Protein AF-A0A848WFW6-F1 (afdb_monomer)

Structure (mmCIF, N/CA/C/O backbone):
data_AF-A0A848WFW6-F1
#
_entry.id   AF-A0A848WFW6-F1
#
loop_
_atom_site.group_PDB
_atom_site.id
_atom_site.type_symbol
_atom_site.label_atom_id
_atom_site.label_alt_id
_atom_site.label_comp_id
_atom_site.label_asym_id
_atom_site.label_entity_id
_atom_site.label_seq_id
_atom_site.pdbx_PDB_ins_code
_atom_site.Cartn_x
_atom_site.Cartn_y
_atom_site.Cartn_z
_atom_site.occupancy
_atom_site.B_iso_or_equiv
_atom_site.auth_seq_id
_atom_site.auth_comp_id
_atom_site.auth_asym_id
_atom_site.auth_atom_id
_atom_site.pdbx_PDB_model_num
ATOM 1 N N . MET A 1 1 ? -25.676 6.580 24.925 1.00 74.38 1 MET A N 1
ATOM 2 C CA . MET A 1 1 ? -24.426 5.861 25.269 1.00 74.38 1 MET A CA 1
ATOM 3 C C . MET A 1 1 ? -23.282 6.537 24.522 1.00 74.38 1 MET A C 1
ATOM 5 O O . MET A 1 1 ? -23.471 6.829 23.349 1.00 74.38 1 MET A O 1
ATOM 9 N N . LYS A 1 2 ? -22.159 6.872 25.173 1.00 85.88 2 LYS A N 1
ATOM 10 C CA . LYS A 1 2 ? -20.973 7.417 24.480 1.00 85.88 2 LYS A CA 1
ATOM 11 C C . LYS A 1 2 ? -20.127 6.254 23.963 1.00 85.88 2 LYS A C 1
ATOM 13 O O . LYS A 1 2 ? -19.968 5.275 24.688 1.00 85.88 2 LYS A O 1
ATOM 18 N N . ALA A 1 3 ? -19.602 6.363 22.743 1.00 88.00 3 ALA A N 1
ATOM 19 C CA . ALA A 1 3 ? -18.665 5.372 22.222 1.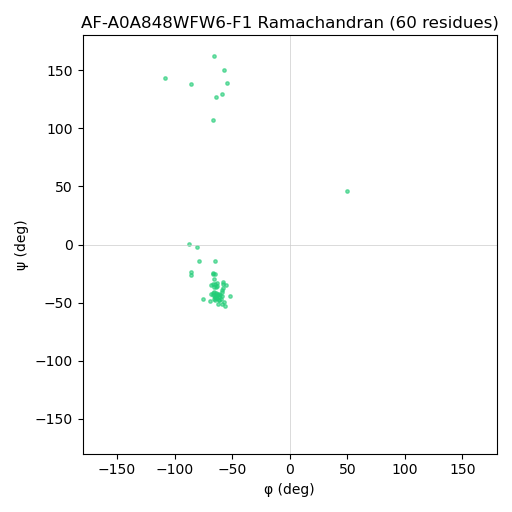00 88.00 3 ALA A CA 1
ATOM 20 C C . ALA A 1 3 ? -17.431 5.296 23.149 1.00 88.00 3 ALA A C 1
ATOM 22 O O . ALA A 1 3 ? -16.877 6.348 23.488 1.00 88.00 3 ALA A O 1
ATOM 23 N N . PRO A 1 4 ? -17.011 4.095 23.589 1.00 96.25 4 PRO A N 1
ATOM 24 C CA . PRO A 1 4 ? -15.788 3.923 24.363 1.00 96.25 4 PRO A CA 1
ATOM 25 C C . PRO A 1 4 ? -14.571 4.515 23.640 1.00 96.25 4 PRO A C 1
ATOM 27 O O . PRO A 1 4 ? -14.426 4.354 22.431 1.00 96.25 4 PRO A O 1
ATOM 30 N N . TRP A 1 5 ? -13.676 5.183 24.375 1.00 97.31 5 TRP A N 1
ATOM 31 C CA . TRP A 1 5 ? -12.542 5.918 23.791 1.00 97.31 5 TRP A CA 1
ATOM 32 C C . TRP A 1 5 ? -11.613 5.039 22.936 1.00 97.31 5 TRP A C 1
ATOM 34 O O . TRP A 1 5 ? -11.100 5.493 21.917 1.00 97.31 5 TRP A O 1
ATOM 44 N N . HIS A 1 6 ? -11.430 3.769 23.312 1.00 96.25 6 HIS A N 1
ATOM 45 C CA . HIS A 1 6 ? -10.565 2.841 22.584 1.00 96.25 6 HIS A CA 1
ATOM 46 C C . HIS A 1 6 ? -11.112 2.506 21.191 1.00 96.25 6 HIS A C 1
ATOM 48 O O . HIS A 1 6 ? -10.320 2.212 20.302 1.00 96.25 6 HIS A O 1
ATOM 54 N N . LEU A 1 7 ? -12.430 2.609 20.959 1.00 97.06 7 LEU A N 1
ATOM 55 C CA . LEU A 1 7 ? -12.995 2.421 19.619 1.00 97.06 7 LEU A CA 1
ATOM 56 C C . LEU A 1 7 ? -12.521 3.503 18.649 1.00 97.06 7 LEU A C 1
ATOM 58 O O . LEU A 1 7 ? -12.303 3.210 17.480 1.00 97.06 7 LEU A O 1
ATOM 62 N N . TRP A 1 8 ? -12.315 4.731 19.126 1.00 97.06 8 TRP A N 1
ATOM 63 C CA . TRP A 1 8 ? -11.754 5.799 18.300 1.00 97.06 8 TRP A CA 1
ATOM 64 C C . TRP A 1 8 ? -10.294 5.536 17.959 1.00 97.06 8 TRP A C 1
ATOM 66 O O . TRP A 1 8 ? -9.897 5.710 16.813 1.00 97.06 8 TRP A O 1
ATOM 76 N N . VAL A 1 9 ? -9.509 5.075 18.934 1.00 98.19 9 VAL A N 1
ATOM 77 C CA . VAL A 1 9 ? -8.100 4.736 18.706 1.00 98.19 9 VAL A CA 1
ATOM 78 C C . VAL A 1 9 ? -7.980 3.596 17.702 1.00 98.19 9 VAL A C 1
ATOM 80 O O . VAL A 1 9 ? -7.282 3.741 16.704 1.00 98.19 9 VAL A O 1
ATOM 83 N N . VAL A 1 10 ? -8.706 2.497 17.917 1.00 98.19 10 VAL A N 1
ATOM 84 C CA . VAL A 1 10 ? -8.724 1.364 16.983 1.00 98.19 10 VAL A CA 1
ATOM 85 C C . VAL A 1 10 ? -9.228 1.811 15.613 1.00 98.19 10 VAL A C 1
ATOM 87 O O . VAL A 1 10 ? -8.568 1.544 14.619 1.00 98.19 10 VAL A O 1
ATOM 90 N N . GLY A 1 11 ? -10.331 2.561 15.551 1.00 97.81 11 GLY A N 1
ATOM 91 C CA . GLY A 1 11 ? -10.900 3.037 14.291 1.00 97.81 11 GLY A CA 1
ATOM 92 C C . GLY A 1 11 ? -9.935 3.901 13.479 1.00 97.81 11 GLY A C 1
ATOM 93 O O . GLY A 1 11 ? -9.791 3.682 12.280 1.00 97.81 11 GLY A O 1
ATOM 94 N N . ILE A 1 12 ? -9.229 4.838 14.120 1.00 98.25 12 ILE A N 1
ATOM 95 C CA . ILE A 1 12 ? -8.233 5.683 13.445 1.00 9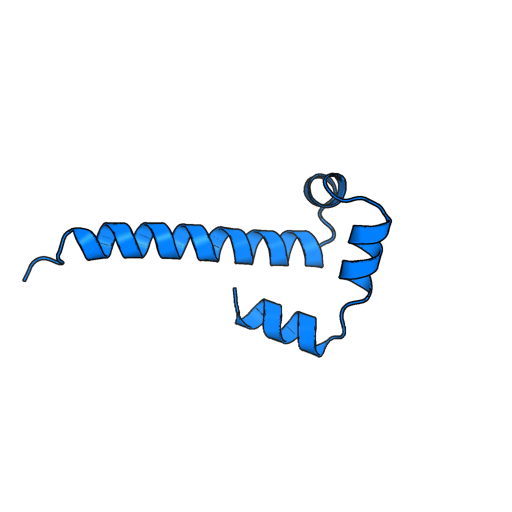8.25 12 ILE A CA 1
ATOM 96 C C . ILE A 1 12 ? -7.052 4.841 12.965 1.00 98.25 12 ILE A C 1
ATOM 98 O O . ILE A 1 12 ? -6.648 4.972 11.814 1.00 98.25 12 ILE A O 1
ATOM 102 N N . LEU A 1 13 ? -6.511 3.964 13.815 1.00 98.44 13 LEU A N 1
ATOM 103 C CA . LEU A 1 13 ? -5.375 3.118 13.440 1.00 98.44 13 LEU A CA 1
ATOM 104 C C . LEU A 1 13 ? -5.728 2.186 12.278 1.00 98.44 13 LEU A C 1
ATOM 106 O O . LEU A 1 13 ? -4.956 2.071 11.330 1.00 98.44 13 LEU A O 1
ATOM 110 N N . THR A 1 14 ? -6.911 1.574 12.312 1.00 97.50 14 THR A N 1
ATOM 111 C CA . THR A 1 14 ? -7.411 0.730 11.224 1.00 97.50 14 THR A CA 1
ATOM 112 C C . THR A 1 14 ? -7.636 1.538 9.948 1.00 97.50 14 THR A C 1
ATOM 114 O O . THR A 1 14 ? -7.244 1.080 8.878 1.00 97.50 14 THR A O 1
ATOM 117 N N . LEU A 1 15 ? -8.218 2.738 10.031 1.00 97.56 15 LEU A N 1
ATOM 118 C CA . LEU A 1 15 ? -8.424 3.599 8.863 1.00 97.56 15 LEU A CA 1
ATOM 119 C C . LEU A 1 15 ? -7.094 3.995 8.218 1.00 97.56 15 LEU A C 1
ATOM 121 O O . LEU A 1 15 ? -6.954 3.916 7.002 1.00 97.56 15 LEU A O 1
ATOM 125 N N . VAL A 1 16 ? -6.114 4.389 9.030 1.00 98.12 16 VAL A N 1
ATOM 126 C CA . VAL A 1 16 ? -4.776 4.754 8.554 1.00 98.12 16 VAL A CA 1
ATOM 127 C C . VAL A 1 16 ? -4.087 3.552 7.907 1.00 98.12 16 VAL A C 1
ATOM 129 O O . VAL A 1 16 ? -3.557 3.682 6.809 1.00 98.12 16 VAL A O 1
ATOM 132 N N . TRP A 1 17 ? -4.138 2.378 8.542 1.00 97.06 17 TRP A N 1
ATOM 133 C CA . TRP A 1 17 ? -3.539 1.151 8.009 1.00 97.06 17 TRP A CA 1
ATOM 134 C C . TRP A 1 17 ? -4.107 0.768 6.637 1.00 97.06 17 TRP A C 1
ATOM 136 O O . TRP A 1 17 ? -3.346 0.582 5.689 1.00 97.06 17 TRP A O 1
ATOM 146 N N . ASN A 1 18 ? -5.436 0.700 6.507 1.00 96.44 18 ASN A N 1
ATOM 147 C CA . ASN A 1 18 ? -6.067 0.365 5.226 1.00 96.44 18 ASN A CA 1
ATOM 148 C C . ASN A 1 18 ? -5.864 1.481 4.192 1.00 96.44 18 ASN A C 1
ATOM 150 O O . ASN A 1 18 ? -5.628 1.202 3.023 1.00 96.44 18 ASN A O 1
ATOM 154 N N . GLY A 1 19 ? -5.846 2.747 4.625 1.00 98.06 19 GLY A N 1
ATOM 155 C CA . GLY A 1 19 ? -5.535 3.884 3.759 1.00 98.06 19 GLY A CA 1
ATOM 156 C C . GLY A 1 19 ? -4.151 3.790 3.112 1.00 98.06 19 GLY A C 1
ATOM 157 O O . GLY A 1 19 ? -4.013 4.104 1.931 1.00 98.06 19 GLY A O 1
ATOM 158 N N . PHE A 1 20 ? -3.139 3.308 3.843 1.00 97.75 20 PHE A N 1
ATOM 159 C CA . PHE A 1 20 ? -1.824 3.031 3.261 1.00 97.75 20 PHE A CA 1
ATOM 160 C C . PHE A 1 20 ? -1.878 1.914 2.216 1.00 97.75 20 PHE A C 1
ATOM 162 O O . PHE A 1 20 ? -1.327 2.092 1.134 1.00 97.75 20 PHE A O 1
ATOM 169 N N . GLY A 1 21 ? -2.567 0.805 2.505 1.00 97.06 21 GLY A N 1
ATOM 170 C CA . GLY A 1 21 ? -2.725 -0.300 1.552 1.00 97.06 21 GLY A CA 1
ATOM 171 C C . GLY A 1 21 ? -3.446 0.121 0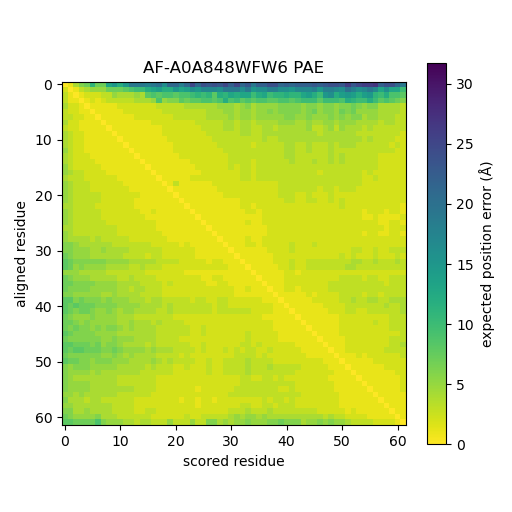.268 1.00 97.06 21 GLY A C 1
ATOM 172 O O . GLY A 1 21 ? -2.996 -0.196 -0.831 1.00 97.06 21 GLY A O 1
ATOM 173 N N . ALA A 1 22 ? -4.521 0.903 0.390 1.00 97.81 22 ALA A N 1
ATOM 174 C CA . ALA A 1 22 ? -5.254 1.431 -0.756 1.00 97.81 22 ALA A CA 1
ATOM 175 C C . ALA A 1 22 ? -4.392 2.388 -1.595 1.00 97.81 22 ALA A C 1
ATOM 177 O O . ALA A 1 22 ? -4.411 2.326 -2.825 1.00 97.81 22 ALA A O 1
ATOM 178 N N . ALA A 1 23 ? -3.610 3.256 -0.945 1.00 97.88 23 ALA A N 1
ATOM 179 C CA . ALA A 1 23 ? -2.704 4.167 -1.635 1.00 97.88 23 ALA A CA 1
ATOM 180 C C . ALA A 1 23 ? -1.587 3.412 -2.376 1.00 97.88 23 ALA A C 1
ATOM 182 O O . ALA A 1 23 ? -1.334 3.709 -3.542 1.00 97.88 23 ALA A O 1
ATOM 183 N N . ASP A 1 24 ? -0.961 2.425 -1.731 1.00 97.06 24 ASP A N 1
ATOM 184 C CA . ASP A 1 24 ? 0.046 1.535 -2.325 1.00 97.06 24 ASP A CA 1
ATOM 185 C C . ASP A 1 24 ? -0.500 0.808 -3.563 1.00 97.06 24 ASP A C 1
ATOM 187 O O . ASP A 1 24 ? 0.095 0.883 -4.641 1.00 97.06 24 ASP A O 1
ATOM 191 N N . TYR A 1 25 ? -1.687 0.199 -3.448 1.00 97.06 25 TYR A N 1
ATOM 192 C CA . TYR A 1 25 ? -2.350 -0.460 -4.573 1.00 97.06 25 TYR A CA 1
ATOM 193 C C . TYR A 1 25 ? -2.547 0.500 -5.749 1.00 97.06 25 TYR A C 1
ATOM 195 O O . TYR A 1 25 ? -2.118 0.213 -6.865 1.00 97.06 25 TYR A O 1
ATOM 203 N N . VAL A 1 26 ? -3.158 1.663 -5.506 1.00 97.44 26 VAL A N 1
ATOM 204 C CA . VAL A 1 26 ? -3.449 2.645 -6.560 1.00 97.44 26 VAL A CA 1
ATOM 205 C C . VAL A 1 26 ? -2.166 3.152 -7.215 1.00 97.44 26 VAL A C 1
ATOM 207 O O . VAL A 1 26 ? -2.083 3.172 -8.442 1.00 97.44 26 VAL A O 1
ATOM 210 N N . MET A 1 27 ? -1.159 3.531 -6.426 1.00 97.81 27 MET A N 1
ATOM 211 C CA . MET A 1 27 ? 0.111 4.031 -6.958 1.00 97.81 27 MET A CA 1
ATOM 212 C C . MET A 1 27 ? 0.853 2.962 -7.766 1.00 97.81 27 MET A C 1
ATOM 214 O O . MET A 1 27 ? 1.432 3.297 -8.798 1.00 97.81 27 MET A O 1
ATOM 218 N N . THR A 1 28 ? 0.782 1.694 -7.352 1.00 96.38 28 THR A N 1
ATOM 219 C CA . THR A 1 28 ? 1.374 0.567 -8.087 1.00 96.38 28 THR A CA 1
ATOM 220 C C . THR A 1 28 ? 0.633 0.296 -9.398 1.00 96.38 28 THR A C 1
ATOM 222 O O . THR A 1 28 ? 1.264 0.213 -10.447 1.00 96.38 28 THR A O 1
ATOM 225 N N . GLN A 1 29 ? -0.703 0.204 -9.384 1.00 95.62 29 GLN A N 1
ATOM 226 C CA . GLN A 1 29 ? -1.489 -0.064 -10.601 1.00 95.62 29 GLN A CA 1
ATOM 227 C C . GLN A 1 29 ? -1.407 1.077 -11.624 1.00 95.62 29 GLN A C 1
ATOM 229 O O . GLN A 1 29 ? -1.526 0.840 -12.825 1.00 95.62 29 GLN A O 1
ATOM 234 N N . MET A 1 30 ? -1.226 2.314 -11.157 1.00 96.19 30 MET A N 1
ATOM 235 C CA . MET A 1 30 ? -1.073 3.494 -12.012 1.00 96.19 30 MET A CA 1
ATOM 236 C C . MET A 1 30 ? 0.376 3.758 -12.440 1.00 96.19 30 MET A C 1
ATOM 238 O O . MET A 1 30 ? 0.609 4.743 -13.138 1.00 96.19 30 MET A O 1
ATOM 242 N N . ASP A 1 31 ? 1.333 2.923 -12.018 1.00 95.06 31 ASP A N 1
ATOM 243 C CA . ASP A 1 31 ? 2.769 3.112 -12.259 1.00 95.06 31 ASP A CA 1
ATOM 244 C C . ASP A 1 31 ? 3.238 4.537 -11.890 1.00 95.06 31 ASP A C 1
ATOM 246 O O . ASP A 1 31 ? 3.904 5.243 -12.651 1.00 95.06 31 ASP A O 1
ATOM 250 N N . TYR A 1 32 ? 2.823 5.021 -10.713 1.00 97.50 32 TYR A N 1
ATOM 251 C CA . TYR A 1 32 ? 3.100 6.392 -10.290 1.00 97.50 32 TYR A CA 1
ATOM 252 C C . TYR A 1 32 ? 4.605 6.597 -10.064 1.00 97.50 32 TYR A C 1
ATOM 254 O O . TYR A 1 32 ? 5.172 6.133 -9.075 1.00 97.50 32 TYR A O 1
ATOM 262 N N . ALA A 1 33 ? 5.255 7.331 -10.972 1.00 96.12 33 ALA A N 1
ATOM 263 C CA . ALA A 1 33 ? 6.716 7.386 -11.067 1.00 96.12 33 ALA A CA 1
ATOM 264 C C . ALA A 1 33 ? 7.465 7.713 -9.755 1.00 96.12 33 ALA A C 1
ATOM 266 O O . ALA A 1 33 ? 8.436 7.018 -9.459 1.00 96.12 33 ALA A O 1
ATOM 267 N N . PRO A 1 34 ? 7.056 8.699 -8.926 1.00 96.88 34 PRO A N 1
ATOM 268 C CA . PRO A 1 34 ? 7.738 8.972 -7.659 1.00 96.88 34 PRO A CA 1
ATOM 269 C C . PRO A 1 34 ? 7.669 7.813 -6.658 1.00 96.88 34 PRO A C 1
ATOM 271 O O . PRO A 1 34 ? 8.615 7.613 -5.903 1.00 96.88 34 PRO A O 1
ATOM 274 N N . TYR A 1 35 ? 6.571 7.055 -6.662 1.00 96.69 35 TYR A N 1
ATOM 275 C CA . TYR A 1 35 ? 6.402 5.869 -5.822 1.00 96.69 35 TYR A CA 1
ATOM 276 C C . TYR A 1 35 ? 7.214 4.696 -6.370 1.00 96.69 35 TYR A C 1
ATOM 278 O O . TYR A 1 35 ? 7.998 4.070 -5.663 1.00 96.69 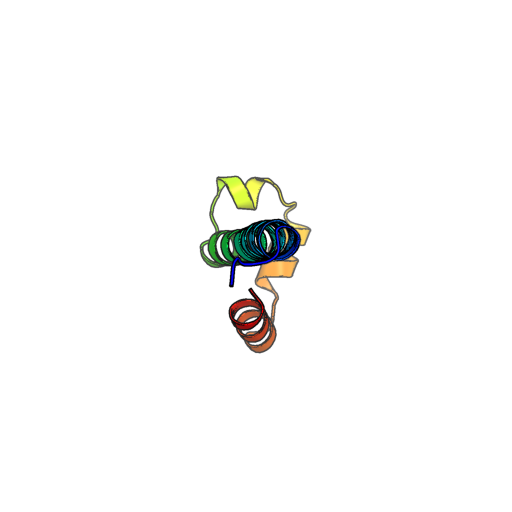35 TYR A O 1
ATOM 286 N N . MET A 1 36 ? 7.119 4.471 -7.679 1.00 96.75 36 MET A N 1
ATOM 287 C CA . MET A 1 36 ? 7.822 3.381 -8.348 1.00 96.75 36 MET A CA 1
ATOM 288 C C . MET A 1 36 ? 9.347 3.558 -8.343 1.00 96.75 36 MET A C 1
ATOM 290 O O . MET A 1 36 ? 10.080 2.571 -8.357 1.00 96.75 36 MET A O 1
ATOM 294 N N . ALA A 1 37 ? 9.839 4.796 -8.231 1.00 97.00 37 ALA A N 1
ATOM 295 C CA . ALA A 1 37 ? 11.259 5.107 -8.058 1.00 97.00 37 ALA A CA 1
ATOM 296 C C . ALA A 1 37 ? 11.856 4.595 -6.733 1.00 97.00 37 ALA A C 1
ATOM 298 O O . ALA A 1 37 ? 13.078 4.571 -6.590 1.00 97.00 37 ALA A O 1
ATOM 299 N N . GLN A 1 38 ? 11.024 4.189 -5.768 1.00 97.06 38 GLN A N 1
ATOM 300 C CA . GLN A 1 38 ? 11.474 3.605 -4.503 1.00 97.06 38 GLN A CA 1
ATOM 301 C C . GLN A 1 38 ? 11.876 2.128 -4.643 1.00 97.06 38 GLN A C 1
ATOM 303 O O . GLN A 1 38 ? 12.539 1.601 -3.751 1.00 97.06 38 GLN A O 1
ATOM 308 N N . PHE A 1 39 ? 11.509 1.475 -5.752 1.00 96.88 39 PHE A N 1
ATOM 309 C CA . PHE A 1 39 ? 11.733 0.051 -5.990 1.00 96.88 39 PHE A CA 1
ATOM 310 C C . PHE A 1 39 ? 12.821 -0.191 -7.041 1.00 96.88 39 PHE A C 1
ATOM 312 O O . PHE A 1 39 ? 12.932 0.504 -8.058 1.00 96.88 39 PHE A O 1
ATOM 319 N N . THR A 1 40 ? 13.606 -1.241 -6.831 1.00 97.75 40 THR A N 1
ATOM 320 C CA . THR A 1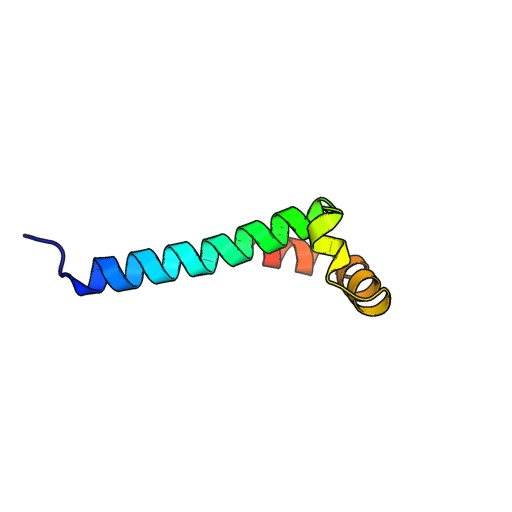 40 ? 14.561 -1.755 -7.818 1.00 97.75 40 THR A CA 1
ATOM 321 C C . THR A 1 40 ? 13.842 -2.306 -9.053 1.00 97.75 40 THR A C 1
ATOM 323 O O . THR A 1 40 ? 12.655 -2.623 -9.026 1.00 97.75 40 THR A O 1
ATOM 326 N N . GLU A 1 41 ? 14.564 -2.465 -10.164 1.00 95.62 41 GLU A N 1
ATOM 327 C CA . GLU A 1 41 ? 13.998 -3.056 -11.388 1.00 95.62 41 GLU A CA 1
ATOM 328 C C . GLU A 1 41 ? 13.445 -4.475 -11.155 1.00 95.62 41 GLU A C 1
ATOM 330 O O . GLU A 1 41 ? 12.396 -4.831 -11.683 1.00 95.62 41 GLU A O 1
ATOM 335 N N . VAL A 1 42 ? 14.119 -5.273 -10.318 1.00 97.19 42 VAL A N 1
ATOM 336 C CA . VAL A 1 42 ? 13.694 -6.646 -10.000 1.00 97.19 42 VAL A CA 1
ATOM 337 C C . VAL A 1 42 ? 12.373 -6.653 -9.229 1.00 97.19 42 VAL A C 1
ATOM 339 O O . VAL A 1 42 ? 11.496 -7.463 -9.522 1.00 97.19 42 VAL A O 1
ATOM 342 N N . GLU A 1 43 ? 12.199 -5.735 -8.278 1.00 96.50 43 GLU A N 1
ATOM 343 C CA . GLU A 1 43 ? 10.945 -5.586 -7.529 1.00 96.50 43 GLU A CA 1
ATOM 344 C C . GLU A 1 43 ? 9.808 -5.105 -8.437 1.00 96.50 43 GLU A C 1
ATOM 346 O O . GLU A 1 43 ? 8.709 -5.653 -8.393 1.00 96.50 43 GLU A O 1
ATOM 351 N N . ARG A 1 44 ? 10.079 -4.155 -9.339 1.00 95.50 44 ARG A N 1
ATOM 352 C CA . ARG A 1 44 ? 9.091 -3.699 -10.330 1.00 95.50 44 ARG A CA 1
ATOM 353 C C . ARG A 1 44 ? 8.646 -4.822 -11.263 1.00 95.50 44 ARG A C 1
ATOM 355 O O . ARG A 1 44 ? 7.448 -4.988 -11.490 1.00 95.50 44 ARG A O 1
ATOM 362 N N . ALA A 1 45 ? 9.584 -5.641 -11.735 1.00 95.50 45 ALA A N 1
ATOM 363 C CA . ALA A 1 45 ? 9.272 -6.821 -12.536 1.00 95.50 45 ALA A CA 1
ATOM 364 C C . ALA A 1 45 ? 8.445 -7.858 -11.755 1.00 95.50 45 ALA A C 1
ATOM 366 O O . ALA A 1 45 ? 7.552 -8.484 -12.325 1.00 95.50 45 ALA A O 1
ATOM 367 N N . TYR A 1 46 ? 8.698 -8.017 -10.452 1.00 94.00 46 TYR A N 1
ATOM 368 C CA . TYR A 1 46 ? 7.901 -8.882 -9.582 1.00 94.00 46 TYR A CA 1
ATOM 369 C C . TYR A 1 46 ? 6.439 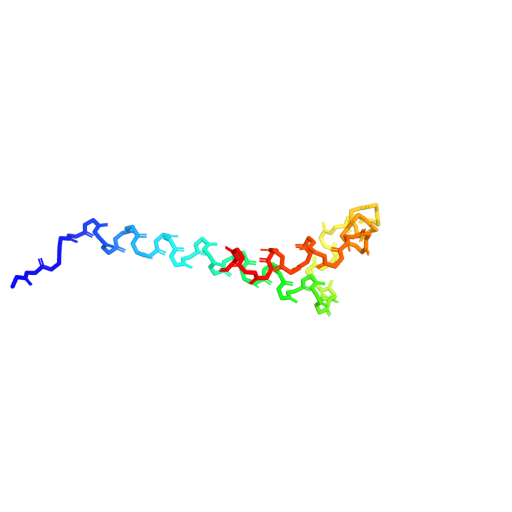-8.417 -9.498 1.00 94.00 46 TYR A C 1
ATOM 371 O O . TYR A 1 46 ? 5.540 -9.228 -9.725 1.00 94.00 46 TYR A O 1
ATOM 379 N N . PHE A 1 47 ? 6.190 -7.121 -9.274 1.00 93.56 47 PHE A N 1
ATOM 380 C CA . PHE A 1 47 ? 4.828 -6.566 -9.251 1.00 93.56 47 PHE A CA 1
ATOM 381 C C . PHE A 1 47 ? 4.123 -6.688 -10.608 1.00 93.56 47 PHE A C 1
ATOM 383 O O . PHE A 1 47 ? 2.957 -7.081 -10.674 1.00 93.56 47 PHE A O 1
ATOM 390 N N . ALA A 1 48 ? 4.836 -6.407 -11.703 1.00 93.50 48 ALA A N 1
ATOM 391 C CA . ALA A 1 48 ? 4.305 -6.540 -13.061 1.00 93.50 48 ALA A CA 1
ATOM 392 C C . ALA A 1 48 ? 3.975 -7.999 -13.434 1.00 93.50 48 ALA A C 1
ATOM 394 O O . ALA A 1 4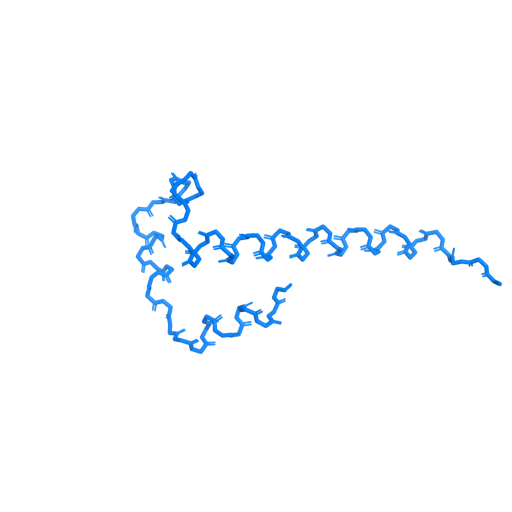8 ? 3.121 -8.248 -14.283 1.00 93.50 48 ALA A O 1
ATOM 395 N N . GLY A 1 49 ? 4.634 -8.966 -12.790 1.00 95.94 49 GLY A N 1
ATOM 396 C CA . GLY A 1 49 ? 4.411 -10.397 -12.984 1.00 95.94 49 GLY A CA 1
ATOM 397 C C . GLY A 1 49 ? 3.202 -10.968 -12.238 1.00 95.94 49 GLY A C 1
ATOM 398 O O . GLY A 1 49 ? 2.936 -12.166 -12.363 1.00 95.94 49 GLY A O 1
ATOM 399 N N . PHE A 1 50 ? 2.471 -10.169 -11.454 1.00 97.00 50 PHE A N 1
ATOM 400 C CA . PHE A 1 50 ? 1.330 -10.665 -10.687 1.00 97.00 50 PHE A CA 1
ATOM 401 C C . PHE A 1 50 ? 0.194 -11.173 -11.586 1.00 97.00 50 PHE A C 1
ATOM 403 O O . PHE A 1 50 ? -0.320 -10.429 -12.426 1.00 97.00 50 PHE A O 1
ATOM 410 N N . PRO A 1 51 ? -0.277 -12.420 -11.377 1.00 97.88 51 PRO A N 1
ATOM 411 C CA . PRO A 1 51 ? -1.479 -12.912 -12.031 1.00 97.88 51 PRO A CA 1
ATOM 412 C C . PRO A 1 51 ? -2.693 -12.027 -11.728 1.00 97.88 51 PRO A C 1
ATOM 414 O O . PRO A 1 51 ? -2.835 -11.502 -10.624 1.00 97.88 51 PRO A O 1
ATOM 417 N N . THR A 1 52 ? -3.643 -11.947 -12.662 1.00 96.50 52 THR A N 1
ATOM 418 C CA . THR A 1 52 ? -4.851 -11.114 -12.510 1.00 96.50 52 THR A CA 1
ATOM 419 C C . THR A 1 52 ? -5.650 -11.427 -11.244 1.00 96.50 52 THR A C 1
ATOM 421 O O . THR A 1 52 ? -6.199 -10.519 -10.629 1.00 96.50 52 THR A O 1
ATOM 424 N N . TRP A 1 53 ? -5.702 -12.692 -10.814 1.00 96.88 53 TRP A N 1
ATOM 425 C CA . TRP A 1 53 ? -6.402 -13.055 -9.581 1.00 96.88 53 TRP A CA 1
ATOM 426 C C . TRP A 1 53 ? -5.718 -12.479 -8.334 1.00 96.88 53 TRP A C 1
ATOM 428 O O . TRP A 1 53 ? -6.422 -12.067 -7.420 1.00 96.88 53 TRP A O 1
ATOM 438 N N . VAL A 1 54 ? -4.381 -12.373 -8.318 1.00 97.19 54 VAL A N 1
ATOM 439 C CA . VAL A 1 54 ? -3.632 -11.731 -7.224 1.00 97.19 54 VAL A CA 1
ATOM 440 C C . VAL A 1 54 ? -3.985 -10.251 -7.173 1.00 97.19 54 VAL A C 1
ATOM 442 O O . VAL A 1 54 ? -4.364 -9.751 -6.117 1.00 97.19 54 VAL A O 1
ATOM 445 N N . GLN A 1 55 ? -3.959 -9.580 -8.328 1.00 96.12 55 GLN A N 1
ATOM 446 C CA . GLN A 1 55 ? -4.332 -8.168 -8.434 1.00 96.12 55 GLN A CA 1
ATOM 447 C C . GLN A 1 55 ? -5.774 -7.921 -7.973 1.00 96.12 55 GLN A C 1
ATOM 449 O O . GLN A 1 55 ? -6.035 -6.957 -7.259 1.00 96.12 55 GLN A O 1
ATOM 454 N N . ALA A 1 56 ? -6.706 -8.813 -8.326 1.00 97.00 56 ALA A N 1
ATOM 455 C CA . ALA A 1 56 ? -8.098 -8.727 -7.892 1.00 97.00 56 ALA A CA 1
ATOM 456 C C . ALA A 1 56 ? -8.246 -8.945 -6.379 1.00 97.00 56 ALA A C 1
ATOM 458 O O . ALA A 1 56 ? -8.964 -8.200 -5.719 1.00 97.00 56 ALA A O 1
ATOM 459 N N . THR A 1 57 ? -7.554 -9.935 -5.808 1.00 97.75 57 THR A N 1
ATOM 460 C CA . THR A 1 57 ? -7.578 -10.153 -4.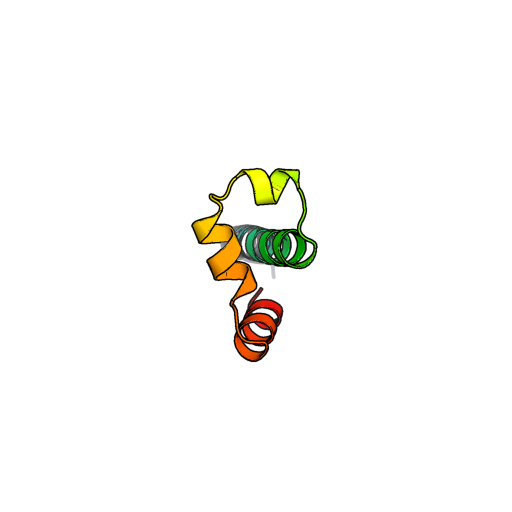355 1.00 97.75 57 THR A CA 1
ATOM 461 C C . THR A 1 57 ? -6.942 -9.002 -3.591 1.00 97.75 57 THR A C 1
ATOM 463 O O . THR A 1 57 ? -7.452 -8.636 -2.540 1.00 97.75 57 THR A O 1
ATOM 466 N N . TRP A 1 58 ? -5.881 -8.396 -4.129 1.00 96.50 58 TRP A N 1
ATOM 467 C CA . TRP A 1 58 ? -5.252 -7.223 -3.536 1.00 96.50 58 TRP A CA 1
ATOM 468 C C . TRP A 1 58 ? -6.218 -6.034 -3.540 1.00 96.50 58 TRP A C 1
ATOM 470 O O . TRP A 1 58 ? -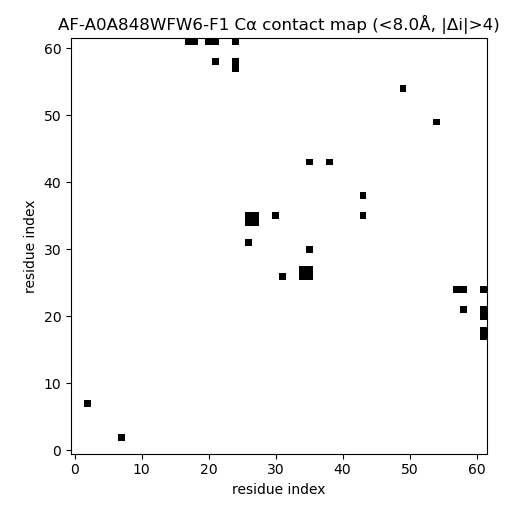6.432 -5.442 -2.489 1.00 96.50 58 TRP A O 1
ATOM 480 N N . ALA A 1 59 ? -6.901 -5.780 -4.662 1.00 95.81 59 ALA A N 1
ATOM 481 C CA . ALA A 1 59 ? -7.913 -4.726 -4.775 1.00 95.81 59 ALA A CA 1
ATOM 482 C C . ALA A 1 59 ? -9.075 -4.866 -3.778 1.00 95.81 59 ALA A C 1
ATOM 484 O O . ALA A 1 59 ? -9.666 -3.869 -3.384 1.00 95.81 59 ALA A O 1
ATOM 485 N N . LEU A 1 60 ? -9.438 -6.101 -3.417 1.00 96.69 60 LEU A N 1
ATOM 486 C CA . LEU A 1 60 ? -10.516 -6.393 -2.466 1.00 96.69 60 LEU A CA 1
ATOM 487 C C . LEU A 1 60 ? -10.058 -6.378 -1.003 1.00 96.69 60 LEU A C 1
ATOM 489 O O . LEU A 1 60 ? -10.896 -6.274 -0.110 1.00 96.69 60 LEU A O 1
ATOM 493 N N . ALA A 1 61 ? -8.765 -6.590 -0.760 1.00 93.81 61 ALA A N 1
ATOM 494 C CA . ALA A 1 61 ? -8.210 -6.712 0.582 1.00 93.81 61 ALA A CA 1
ATOM 495 C C . ALA A 1 61 ? -7.855 -5.359 1.211 1.00 93.81 61 ALA A C 1
ATOM 497 O O . ALA A 1 61 ? -7.807 -5.275 2.439 1.00 93.81 61 ALA A O 1
ATOM 498 N N . VAL A 1 62 ? -7.568 -4.352 0.380 1.00 90.25 62 VAL A N 1
ATOM 499 C CA . VAL A 1 62 ? -7.297 -2.964 0.793 1.00 90.25 62 VAL A CA 1
ATOM 500 C C . VAL A 1 62 ? -8.583 -2.180 1.017 1.00 90.25 62 VAL A C 1
ATOM 502 O O . VAL A 1 62 ? -8.573 -1.327 1.932 1.00 90.25 62 VAL A O 1
#

Radius of gyration: 15.89 Å; Cα contacts (8 Å, |Δi|>4): 18; chains: 1; bounding box: 39×22×38 Å

Mean predicted aligned error: 3.24 Å

Sequence (62 aa):
MKAPWHLWVVGILTLVWNGFGAADYVMTQMDYAPYMAQFTEVERAYFAGFPTWVQATWALAV

Foldseek 3Di:
DDDPPVCVVVVVVVCVVVVVLQVVLVCLVVVPPVVVVVDDPVVNVVSVPDDPVRNVVSNVVD

Solvent-accessible surface area (backbone atoms only — not comparable to full-atom values): 3674 Å² total; per-residue (Å²): 135,80,81,60,70,65,57,55,54,51,50,51,53,52,50,53,54,34,49,51,45,42,48,52,51,52,40,59,77,66,61,33,62,83,65,54,69,75,50,54,72,68,54,52,51,52,64,73,64,54,52,68,68,56,54,51,50,52,69,72,72,65

Secondary structure (DSSP, 8-state):
-PPPHHHHHHHHHHHHHHHHHHHHHHHHHTT-HHHHTTS-HHHHHHHHT--HHHHHHHHHH-

pLDDT: mean 95.97, std 3.53, range [74.38, 98.44]